Protein AF-A0A2S9H0J7-F1 (afdb_monomer)

Structure (mmCIF, N/CA/C/O backbone):
data_AF-A0A2S9H0J7-F1
#
_entry.id   AF-A0A2S9H0J7-F1
#
loop_
_atom_site.group_PDB
_atom_site.id
_atom_site.type_symbol
_atom_site.label_atom_id
_atom_site.label_alt_id
_atom_site.label_comp_id
_atom_site.label_asym_id
_atom_site.label_entity_id
_atom_site.label_seq_id
_atom_site.pdbx_PDB_ins_code
_atom_site.Cartn_x
_atom_site.Cartn_y
_atom_site.Cartn_z
_atom_site.occupancy
_atom_site.B_iso_or_equiv
_atom_site.auth_seq_id
_atom_site.auth_comp_id
_atom_site.auth_asym_id
_atom_site.auth_atom_id
_atom_site.pdbx_PDB_model_num
ATOM 1 N N . MET A 1 1 ? 5.680 -12.482 -9.337 1.00 65.31 1 MET A N 1
ATOM 2 C CA . MET A 1 1 ? 4.790 -12.038 -8.247 1.00 65.31 1 MET A CA 1
ATOM 3 C C . MET A 1 1 ? 5.499 -10.865 -7.609 1.00 65.31 1 MET A C 1
ATOM 5 O O . MET A 1 1 ? 6.629 -11.067 -7.183 1.00 65.31 1 MET A O 1
ATOM 9 N N . ALA A 1 2 ? 4.912 -9.671 -7.683 1.00 80.94 2 ALA A N 1
ATOM 10 C CA . ALA A 1 2 ? 5.538 -8.448 -7.184 1.00 80.94 2 ALA A CA 1
ATOM 11 C C . ALA A 1 2 ? 5.822 -8.549 -5.679 1.00 80.94 2 ALA A C 1
ATOM 13 O O . ALA A 1 2 ? 5.052 -9.1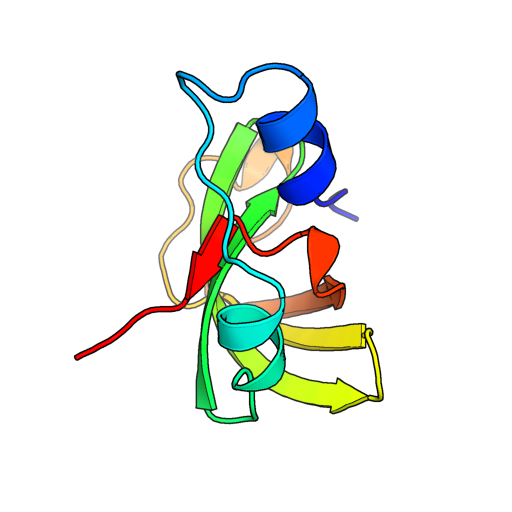79 -4.943 1.00 80.94 2 ALA A O 1
ATOM 14 N N . ILE A 1 3 ? 6.914 -7.934 -5.235 1.00 93.38 3 ILE A N 1
ATOM 15 C CA . ILE A 1 3 ? 7.239 -7.763 -3.821 1.00 93.38 3 ILE A CA 1
ATOM 16 C C . ILE A 1 3 ? 6.814 -6.349 -3.430 1.00 93.38 3 ILE A C 1
ATOM 18 O O . ILE A 1 3 ? 7.079 -5.394 -4.153 1.00 93.38 3 ILE A O 1
ATOM 22 N N . PHE A 1 4 ? 6.132 -6.200 -2.297 1.00 97.38 4 PHE A N 1
ATOM 23 C CA . PHE A 1 4 ? 5.710 -4.882 -1.827 1.00 97.38 4 PHE A CA 1
ATOM 24 C C . PHE A 1 4 ? 6.697 -4.314 -0.816 1.00 97.38 4 PHE A C 1
ATOM 26 O O . PHE A 1 4 ? 7.131 -5.011 0.102 1.00 97.38 4 PHE A O 1
ATOM 33 N N . SER A 1 5 ? 7.039 -3.043 -0.992 1.00 97.19 5 SER A N 1
ATOM 34 C CA . SER A 1 5 ? 7.994 -2.340 -0.140 1.00 97.19 5 SER A CA 1
ATOM 35 C C . SER A 1 5 ? 7.389 -2.006 1.224 1.00 97.19 5 SER A C 1
ATOM 37 O O . SER A 1 5 ? 6.229 -1.605 1.324 1.00 97.19 5 SER A O 1
ATOM 39 N N . ASP A 1 6 ? 8.185 -2.132 2.287 1.00 97.69 6 ASP A N 1
ATOM 40 C CA . ASP A 1 6 ? 7.774 -1.817 3.658 1.00 97.69 6 ASP A CA 1
ATOM 41 C C . ASP A 1 6 ? 7.878 -0.304 3.921 1.00 97.69 6 ASP A C 1
ATOM 43 O O . ASP A 1 6 ? 8.948 0.232 4.222 1.00 97.69 6 ASP A O 1
ATOM 47 N N . ALA A 1 7 ? 6.747 0.394 3.796 1.00 97.44 7 ALA A N 1
ATOM 48 C CA . ALA A 1 7 ? 6.645 1.838 3.994 1.00 97.44 7 ALA A CA 1
ATOM 49 C C . ALA A 1 7 ? 7.094 2.258 5.400 1.00 97.44 7 ALA A C 1
ATOM 51 O O . ALA A 1 7 ? 7.784 3.265 5.575 1.00 97.44 7 ALA A O 1
ATOM 52 N N . GLN A 1 8 ? 6.746 1.448 6.401 1.00 97.12 8 GLN A N 1
ATOM 53 C CA . GLN A 1 8 ? 7.045 1.712 7.805 1.00 97.12 8 GLN A CA 1
ATOM 54 C C . GLN A 1 8 ? 8.549 1.600 8.076 1.00 97.12 8 GLN A C 1
ATOM 56 O O . GLN A 1 8 ? 9.124 2.409 8.809 1.00 97.12 8 GLN A O 1
ATOM 61 N N . GLN A 1 9 ? 9.218 0.623 7.461 1.00 97.25 9 GLN A N 1
ATOM 62 C CA . GLN A 1 9 ? 10.672 0.507 7.512 1.00 97.25 9 GLN A CA 1
ATOM 63 C C . GLN A 1 9 ? 11.358 1.660 6.767 1.00 97.25 9 GLN A C 1
ATOM 65 O O . GLN A 1 9 ? 12.333 2.215 7.279 1.00 97.25 9 GLN A O 1
ATOM 70 N N . MET A 1 10 ? 10.843 2.059 5.602 1.00 96.31 10 MET A N 1
ATOM 71 C CA . MET A 1 10 ? 11.398 3.178 4.834 1.00 96.31 10 MET A CA 1
ATOM 72 C C . MET A 1 10 ? 11.325 4.499 5.601 1.00 96.31 10 MET A C 1
ATOM 74 O O . MET A 1 10 ? 12.326 5.214 5.653 1.00 96.31 10 MET A O 1
ATOM 78 N N . HIS A 1 11 ? 10.205 4.786 6.270 1.00 96.75 11 HIS A N 1
ATOM 79 C CA . HIS A 1 11 ? 10.084 5.954 7.146 1.00 96.75 11 HIS A CA 1
ATOM 80 C C . HIS A 1 11 ? 11.096 5.910 8.301 1.00 96.75 11 HIS A C 1
ATOM 82 O O . HIS A 1 11 ? 11.762 6.904 8.574 1.00 96.75 11 HIS A O 1
ATOM 88 N N . LYS A 1 12 ? 11.300 4.750 8.944 1.00 96.44 12 LYS A N 1
ATOM 89 C CA . LYS A 1 12 ? 12.305 4.612 10.017 1.00 96.44 12 LYS A CA 1
ATOM 90 C C . LYS A 1 12 ? 13.731 4.896 9.540 1.00 96.44 12 LYS A C 1
ATOM 92 O O . LYS A 1 12 ? 14.512 5.475 10.291 1.00 96.44 12 LYS A O 1
ATOM 97 N N . MET A 1 13 ? 14.084 4.469 8.327 1.00 96.69 13 MET A N 1
ATOM 98 C CA . MET A 1 13 ? 15.427 4.673 7.767 1.00 96.69 13 MET A CA 1
ATOM 99 C C . MET A 1 13 ? 15.627 6.097 7.238 1.00 96.69 13 MET A C 1
ATOM 101 O O . MET A 1 13 ? 16.714 6.658 7.381 1.00 96.69 13 MET A O 1
ATOM 105 N N . TYR A 1 14 ? 14.586 6.685 6.646 1.00 95.38 14 TYR A N 1
ATOM 106 C CA . TYR A 1 14 ? 14.648 7.963 5.937 1.00 95.38 14 TYR A CA 1
ATOM 107 C C . TYR A 1 14 ? 13.461 8.881 6.294 1.00 95.38 14 TYR A C 1
ATOM 109 O O . TYR A 1 14 ? 12.698 9.283 5.413 1.00 95.38 14 TYR A O 1
ATOM 117 N N . PRO A 1 15 ? 13.300 9.273 7.571 1.00 94.50 15 PRO A N 1
ATOM 118 C CA . PRO A 1 15 ? 12.083 9.939 8.0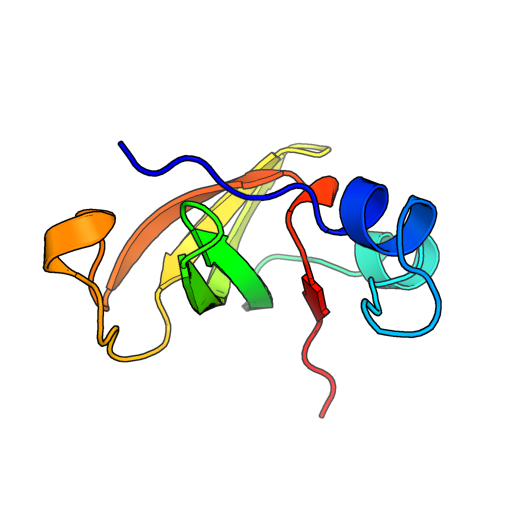52 1.00 94.50 15 PRO A CA 1
ATOM 119 C C . PRO A 1 15 ? 11.842 11.321 7.437 1.00 94.50 15 PRO A C 1
ATOM 121 O O . PRO A 1 15 ? 10.714 11.797 7.423 1.00 94.50 15 PRO A O 1
ATOM 124 N N . ALA A 1 16 ? 12.889 11.969 6.917 1.00 94.06 16 ALA A N 1
ATOM 125 C CA . ALA A 1 16 ? 12.791 13.281 6.278 1.00 94.06 16 ALA A CA 1
ATOM 126 C C . ALA A 1 16 ? 12.285 13.232 4.823 1.00 94.06 16 ALA A C 1
ATOM 128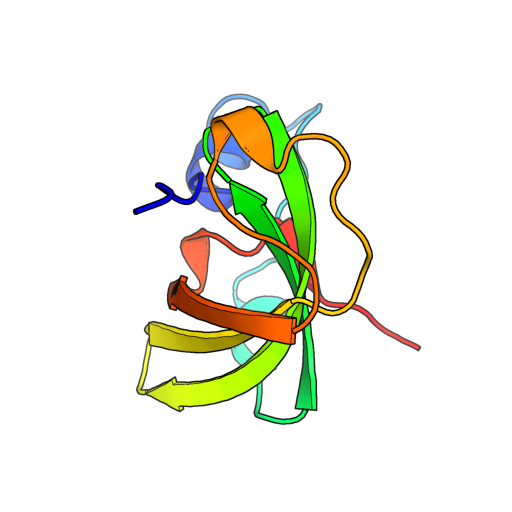 O O . ALA A 1 16 ? 11.972 14.276 4.258 1.00 94.06 16 ALA A O 1
ATOM 129 N N . THR A 1 17 ? 12.265 12.054 4.191 1.00 90.38 17 THR A N 1
ATOM 130 C CA . THR A 1 17 ? 11.924 11.905 2.762 1.00 90.38 17 THR A CA 1
ATOM 131 C C . THR A 1 17 ? 10.874 10.835 2.492 1.00 90.38 17 THR A C 1
ATOM 133 O O . THR A 1 17 ? 10.280 10.819 1.413 1.00 90.38 17 THR A O 1
ATOM 136 N N . PHE A 1 18 ? 10.628 9.952 3.454 1.00 91.00 18 PHE A N 1
ATOM 137 C CA . PHE A 1 18 ? 9.594 8.936 3.385 1.00 91.00 18 PHE A CA 1
ATOM 138 C C . PHE A 1 18 ? 8.601 9.178 4.500 1.00 91.00 18 PHE A C 1
ATOM 140 O O . PHE A 1 18 ? 8.923 8.947 5.656 1.00 91.00 18 PHE A O 1
ATOM 147 N N . GLU A 1 19 ? 7.402 9.617 4.150 1.00 92.81 19 GLU A N 1
ATOM 148 C CA . GLU A 1 19 ? 6.256 9.595 5.051 1.00 92.81 19 GLU A CA 1
ATOM 149 C C . GLU A 1 19 ? 5.596 8.214 4.993 1.00 92.81 19 GLU A C 1
ATOM 151 O O . GLU A 1 19 ? 5.615 7.543 3.955 1.00 92.81 19 GLU A O 1
ATOM 156 N N . ALA A 1 20 ? 5.033 7.786 6.117 1.00 96.56 20 ALA A N 1
ATOM 157 C CA . ALA A 1 20 ? 4.209 6.592 6.205 1.00 96.56 20 ALA A CA 1
ATOM 158 C C . ALA A 1 20 ? 3.059 6.859 7.189 1.00 96.56 20 ALA A C 1
ATOM 160 O O . ALA A 1 20 ? 3.261 7.625 8.137 1.00 96.56 20 ALA A O 1
ATOM 161 N N . PRO A 1 21 ? 1.878 6.245 6.998 1.00 97.19 21 PRO A N 1
ATOM 162 C CA . PRO A 1 21 ? 0.748 6.468 7.885 1.00 97.19 21 PRO A CA 1
ATOM 163 C C . PRO A 1 21 ? 1.061 5.974 9.295 1.00 97.19 21 PRO A C 1
ATOM 165 O O . PRO A 1 21 ? 1.734 4.951 9.480 1.00 97.19 21 PRO A O 1
ATOM 168 N N . SER A 1 22 ? 0.544 6.702 10.277 1.00 96.38 22 SER A N 1
ATOM 169 C CA . SER A 1 22 ? 0.582 6.333 11.688 1.00 96.38 22 SER A CA 1
ATOM 170 C C . SER A 1 22 ? -0.209 5.051 11.967 1.00 96.38 22 SER A C 1
ATOM 172 O O . SER A 1 22 ? -1.022 4.599 11.159 1.00 96.38 22 SER A O 1
ATOM 174 N N . SER A 1 23 ? -0.010 4.459 13.150 1.00 95.56 23 SER A N 1
ATOM 175 C CA . SER A 1 23 ? -0.813 3.309 13.588 1.00 95.56 23 SER A CA 1
ATOM 176 C C . SER A 1 23 ? -2.310 3.607 13.601 1.00 95.56 23 SER A C 1
ATOM 178 O O . SER A 1 23 ? -3.105 2.724 13.286 1.00 95.56 23 SER A O 1
ATOM 180 N N . ASP A 1 24 ? -2.676 4.838 13.954 1.00 96.12 24 ASP A N 1
ATOM 181 C CA . ASP A 1 24 ? -4.066 5.261 14.075 1.00 96.12 24 ASP A CA 1
ATOM 182 C C . ASP A 1 24 ? -4.700 5.349 12.683 1.00 96.12 24 ASP A C 1
ATOM 184 O O . ASP A 1 24 ? -5.731 4.722 12.451 1.00 96.12 24 ASP A O 1
ATOM 188 N N . GLU A 1 25 ? -4.018 5.968 11.713 1.00 96.38 25 GLU A N 1
ATOM 189 C CA . GLU A 1 25 ? -4.457 5.991 10.308 1.00 96.38 25 GLU A CA 1
ATOM 190 C C . GLU A 1 25 ? -4.566 4.581 9.706 1.00 96.38 25 GLU A C 1
ATOM 192 O O . GLU A 1 25 ? -5.541 4.264 9.022 1.00 96.38 25 GLU A O 1
ATOM 197 N N . LEU A 1 26 ? -3.597 3.698 9.979 1.00 97.25 26 LEU A N 1
ATOM 198 C CA . LEU A 1 26 ? -3.646 2.311 9.503 1.00 97.25 26 LEU A CA 1
ATOM 199 C C . LEU A 1 26 ? -4.816 1.527 10.111 1.00 97.25 26 LEU A C 1
ATOM 201 O O . LEU A 1 26 ? -5.367 0.649 9.447 1.00 97.25 26 LEU A O 1
ATOM 205 N N . SER A 1 27 ? -5.208 1.836 11.350 1.00 96.06 27 SER A N 1
ATOM 206 C CA . SER A 1 27 ? -6.323 1.165 12.032 1.00 96.06 27 SER A CA 1
ATOM 207 C C . SER A 1 27 ? -7.693 1.493 11.427 1.00 96.06 27 SER A C 1
ATOM 209 O O . SER A 1 27 ? -8.644 0.732 11.605 1.00 96.06 27 SER A O 1
ATOM 211 N N . GLU A 1 28 ? -7.793 2.590 10.674 1.00 95.81 28 GLU A N 1
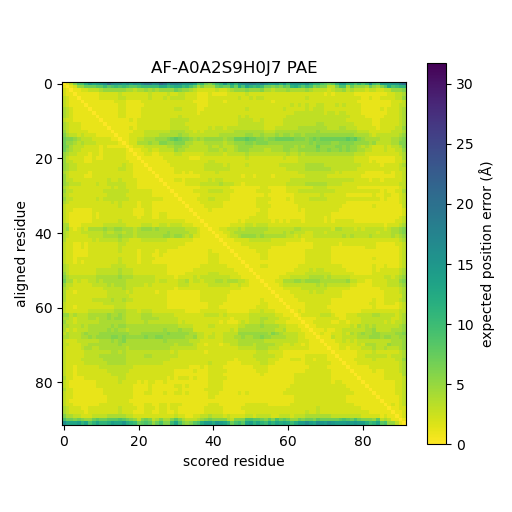ATOM 212 C CA . GLU A 1 28 ? -9.029 3.021 10.018 1.00 95.81 28 GLU A CA 1
ATOM 213 C C . GLU A 1 28 ? -9.249 2.379 8.640 1.00 95.81 28 GLU A C 1
ATOM 215 O O . GLU A 1 28 ? -10.347 2.495 8.069 1.00 95.81 28 GLU A O 1
ATOM 220 N N . VAL A 1 29 ? -8.226 1.699 8.106 1.00 97.94 29 VAL A N 1
ATOM 221 C CA . VAL A 1 29 ? -8.276 1.037 6.800 1.00 97.94 29 VAL A CA 1
ATOM 222 C C . VAL A 1 29 ? -9.318 -0.077 6.821 1.00 97.94 29 VAL A C 1
ATOM 224 O O . VAL A 1 29 ? -9.289 -0.996 7.639 1.00 97.94 29 VAL A O 1
ATOM 227 N N . ARG A 1 30 ? -10.250 -0.003 5.874 1.00 97.81 30 ARG A 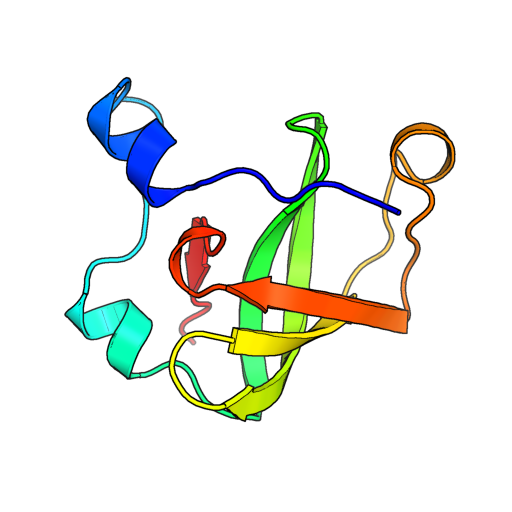N 1
ATOM 228 C CA . ARG A 1 30 ? -11.386 -0.917 5.749 1.00 97.81 30 ARG A CA 1
ATOM 229 C C . ARG A 1 30 ? -11.690 -1.190 4.283 1.00 97.81 30 ARG A C 1
ATOM 231 O O . ARG A 1 30 ? -11.156 -0.538 3.390 1.00 97.81 30 ARG A O 1
ATOM 238 N N . VAL A 1 31 ? -12.577 -2.147 4.021 1.00 98.44 31 VAL A N 1
ATOM 239 C CA . VAL A 1 31 ? -13.100 -2.370 2.666 1.00 98.44 31 VAL A CA 1
ATOM 240 C C . VAL A 1 31 ? -13.658 -1.056 2.107 1.00 98.44 31 VAL A C 1
ATOM 242 O O . VAL A 1 31 ? -14.420 -0.360 2.778 1.00 98.44 31 VAL A O 1
ATOM 245 N N . GLY A 1 32 ? -13.255 -0.719 0.882 1.00 98.06 32 GLY A N 1
ATOM 246 C CA . GLY A 1 32 ? -13.579 0.541 0.216 1.00 98.06 32 GLY A CA 1
ATOM 247 C C . GLY A 1 32 ? -12.548 1.657 0.403 1.00 98.06 32 GLY A C 1
ATOM 248 O O . GLY A 1 32 ? -12.582 2.603 -0.379 1.00 98.06 32 GLY A O 1
ATOM 249 N N . SER A 1 33 ? -11.619 1.550 1.362 1.00 98.31 33 SER A N 1
ATOM 250 C CA . SER A 1 33 ? -10.499 2.492 1.486 1.00 98.31 33 SER A CA 1
ATOM 251 C C . SER A 1 33 ? -9.632 2.476 0.227 1.00 98.31 33 SER A C 1
ATOM 253 O O . SER A 1 33 ? -9.378 1.415 -0.351 1.00 98.31 33 SER A O 1
ATOM 255 N N . LEU A 1 34 ? -9.142 3.651 -0.165 1.00 98.38 34 LEU A N 1
ATOM 256 C CA . LEU A 1 34 ? -8.147 3.805 -1.219 1.00 98.38 34 LEU A CA 1
ATOM 257 C C . LEU A 1 34 ? -6.779 4.030 -0.569 1.00 98.38 34 LEU A C 1
ATOM 259 O O . LEU A 1 34 ? -6.595 4.973 0.202 1.00 98.38 34 LEU A O 1
ATOM 263 N N . VAL A 1 35 ? -5.830 3.139 -0.845 1.00 98.56 35 VAL A N 1
ATOM 264 C CA . VAL A 1 35 ? -4.501 3.143 -0.220 1.00 98.56 35 VAL A CA 1
ATOM 265 C C . VAL A 1 35 ? -3.409 3.114 -1.277 1.00 98.56 35 VAL A C 1
ATOM 267 O O . VAL A 1 35 ? -3.598 2.553 -2.352 1.00 98.56 35 VAL A O 1
ATOM 270 N N . LYS A 1 36 ? -2.260 3.723 -0.991 1.00 98.38 36 LYS A N 1
ATOM 271 C CA . LYS A 1 36 ? -1.098 3.712 -1.882 1.00 98.38 36 LYS A CA 1
ATOM 272 C C . LYS A 1 36 ? -0.073 2.704 -1.389 1.00 98.38 36 LYS A C 1
ATOM 274 O O . LYS A 1 36 ? 0.343 2.784 -0.234 1.00 98.38 36 LYS A O 1
ATOM 279 N N . ILE A 1 37 ? 0.362 1.805 -2.264 1.00 98.19 37 ILE A N 1
ATOM 280 C CA . ILE A 1 37 ? 1.437 0.837 -1.997 1.00 98.19 37 ILE A CA 1
ATOM 281 C C . ILE A 1 37 ? 2.546 0.981 -3.042 1.00 98.19 37 ILE A C 1
ATOM 283 O O . ILE A 1 37 ? 2.377 1.709 -4.018 1.00 98.19 37 ILE A O 1
ATOM 287 N N . CYS A 1 38 ? 3.683 0.316 -2.835 1.00 97.50 38 CYS A N 1
ATOM 288 C CA . CYS A 1 38 ? 4.822 0.335 -3.754 1.00 97.50 38 CYS A CA 1
ATOM 289 C C . CYS A 1 38 ? 5.214 -1.089 -4.149 1.00 97.50 38 CYS A C 1
ATOM 291 O O . CYS A 1 38 ? 5.407 -1.916 -3.258 1.00 97.50 38 CYS A O 1
ATOM 293 N N . ALA A 1 39 ? 5.348 -1.365 -5.449 1.00 96.81 39 ALA A N 1
ATOM 294 C CA . ALA A 1 39 ? 5.889 -2.631 -5.948 1.00 96.81 39 ALA A CA 1
ATOM 295 C C . ALA A 1 39 ? 7.368 -2.487 -6.313 1.00 96.81 39 ALA A C 1
ATOM 297 O O . ALA A 1 39 ? 7.750 -1.557 -7.028 1.00 96.81 39 ALA A O 1
ATOM 298 N N . ASP A 1 40 ? 8.164 -3.437 -5.825 1.00 92.38 40 ASP A N 1
ATOM 299 C CA . ASP A 1 40 ? 9.574 -3.657 -6.144 1.00 92.38 40 ASP A CA 1
ATOM 300 C C . ASP A 1 40 ? 10.449 -2.394 -6.011 1.00 92.38 40 ASP A C 1
ATOM 302 O O . ASP A 1 40 ? 11.407 -2.227 -6.757 1.00 92.38 40 ASP A O 1
ATOM 306 N N . ASP A 1 41 ? 10.105 -1.479 -5.092 1.00 91.50 41 ASP A N 1
ATOM 307 C CA . ASP A 1 41 ? 10.728 -0.148 -4.936 1.00 91.50 41 ASP A CA 1
ATOM 308 C C . ASP A 1 41 ? 10.724 0.735 -6.208 1.00 91.50 41 ASP A C 1
ATOM 310 O O . ASP A 1 41 ? 11.412 1.757 -6.262 1.00 91.50 41 ASP A O 1
ATOM 314 N N . ILE A 1 42 ? 9.934 0.375 -7.225 1.00 93.44 42 ILE A N 1
ATOM 315 C CA . ILE A 1 42 ? 9.919 1.020 -8.547 1.00 93.44 42 ILE A CA 1
ATOM 316 C C . ILE A 1 42 ? 8.717 1.950 -8.699 1.00 93.44 42 ILE A C 1
ATOM 318 O O . ILE A 1 42 ? 8.882 3.123 -9.034 1.00 93.44 42 ILE A O 1
ATOM 322 N N . GLU A 1 43 ? 7.504 1.444 -8.466 1.00 96.00 43 GLU A N 1
ATOM 323 C CA . GLU A 1 43 ? 6.272 2.188 -8.743 1.00 96.00 43 GLU A CA 1
ATOM 324 C C . GLU A 1 43 ? 5.331 2.183 -7.541 1.00 96.00 43 GLU A C 1
ATOM 326 O O . GLU A 1 43 ? 5.024 1.134 -6.970 1.00 96.00 43 GLU A O 1
ATOM 331 N N . ARG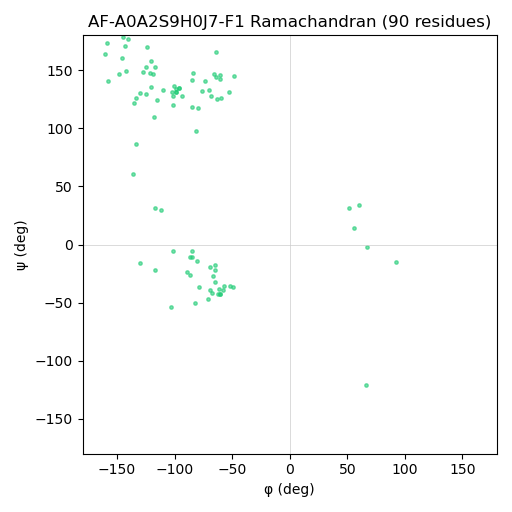 A 1 44 ? 4.847 3.379 -7.182 1.00 96.75 44 ARG A N 1
ATOM 332 C CA . ARG A 1 44 ? 3.797 3.575 -6.179 1.00 96.75 44 ARG A CA 1
ATOM 333 C C . ARG A 1 44 ? 2.459 3.767 -6.869 1.00 96.75 44 ARG A C 1
ATOM 335 O O . ARG A 1 44 ? 2.344 4.625 -7.740 1.00 96.75 44 ARG A O 1
ATOM 342 N N . PHE A 1 45 ? 1.443 3.042 -6.430 1.00 97.88 45 PHE A N 1
ATOM 343 C CA . PHE A 1 45 ? 0.129 3.053 -7.064 1.00 97.88 45 PHE A CA 1
ATOM 344 C C . PHE A 1 45 ? -0.996 2.887 -6.051 1.00 97.88 45 PHE A C 1
ATOM 346 O O . PHE A 1 45 ? -0.783 2.454 -4.915 1.00 97.88 45 PHE A O 1
ATOM 353 N N . TRP A 1 46 ? -2.191 3.285 -6.470 1.00 98.38 46 TRP A N 1
ATOM 354 C CA . TRP A 1 46 ? -3.401 3.214 -5.675 1.00 98.38 46 TRP A CA 1
ATOM 355 C C . TRP A 1 46 ? -4.045 1.838 -5.781 1.00 98.38 46 TRP A C 1
ATOM 357 O O . TRP A 1 46 ? -4.072 1.208 -6.837 1.00 98.38 46 TRP A O 1
ATOM 367 N N . VAL A 1 47 ? -4.575 1.380 -4.656 1.00 98.69 47 VAL A N 1
ATOM 368 C CA . VAL A 1 47 ? -5.277 0.115 -4.509 1.00 98.69 47 VAL A CA 1
ATOM 369 C C . VAL A 1 47 ? -6.548 0.369 -3.721 1.00 98.69 47 VAL A C 1
ATOM 371 O O . VAL A 1 47 ? -6.513 0.906 -2.610 1.00 98.69 47 VAL A O 1
ATOM 374 N N . LYS A 1 48 ? -7.677 -0.052 -4.280 1.00 98.69 48 LYS A N 1
ATOM 375 C CA . LYS A 1 48 ? -8.955 -0.067 -3.579 1.00 98.69 48 LYS A CA 1
ATOM 376 C C . LYS A 1 48 ? -9.069 -1.355 -2.774 1.00 98.69 48 LYS A C 1
ATOM 378 O O . LYS A 1 48 ? -9.053 -2.446 -3.343 1.00 98.69 48 LYS A O 1
ATOM 383 N N . VAL A 1 49 ? -9.184 -1.239 -1.455 1.00 98.69 49 VAL A N 1
ATOM 384 C CA . VAL A 1 49 ? -9.259 -2.387 -0.539 1.00 98.69 49 VAL A CA 1
ATOM 385 C C . VAL A 1 49 ? -10.584 -3.132 -0.727 1.00 98.69 49 VAL A C 1
ATOM 387 O O . VAL A 1 49 ? -11.658 -2.531 -0.661 1.00 98.69 49 VAL A O 1
ATOM 390 N N . THR A 1 50 ? -10.511 -4.448 -0.927 1.00 98.69 50 THR A N 1
ATOM 391 C CA . THR A 1 50 ? -11.660 -5.341 -1.158 1.00 98.69 50 THR A CA 1
ATOM 392 C C . THR A 1 50 ? -11.844 -6.400 -0.069 1.00 98.69 50 THR A C 1
ATOM 394 O O . THR A 1 50 ? -12.964 -6.872 0.108 1.00 98.69 50 THR A O 1
ATOM 397 N N . ASP A 1 51 ? -10.800 -6.732 0.697 1.00 98.62 51 ASP A N 1
ATOM 398 C CA . ASP A 1 51 ? -10.870 -7.633 1.858 1.00 98.62 51 ASP A CA 1
ATOM 399 C C . ASP A 1 51 ? -9.846 -7.225 2.928 1.00 98.62 51 ASP A C 1
ATOM 401 O O . ASP A 1 51 ? -8.753 -6.755 2.601 1.00 98.62 51 ASP A O 1
ATOM 405 N N . VAL A 1 52 ? -10.188 -7.427 4.203 1.00 98.25 52 VAL A N 1
ATOM 406 C CA . VAL A 1 52 ? -9.312 -7.142 5.353 1.00 98.25 52 VAL A CA 1
ATOM 407 C C . VAL A 1 52 ? -9.373 -8.306 6.339 1.00 98.25 52 VAL A C 1
ATOM 409 O O . VAL A 1 52 ? -10.434 -8.642 6.865 1.00 98.25 52 VAL A O 1
ATOM 412 N N . LYS A 1 53 ? -8.215 -8.913 6.616 1.00 97.38 53 LYS A N 1
ATOM 413 C CA . LYS A 1 53 ? -8.039 -10.042 7.538 1.00 97.38 53 LYS A CA 1
ATOM 414 C C . LYS A 1 53 ? -6.850 -9.784 8.459 1.00 97.38 53 LYS A C 1
ATOM 416 O O . LYS A 1 53 ? -5.734 -10.228 8.194 1.00 97.38 53 LYS A O 1
ATOM 421 N N . GLY A 1 54 ? -7.106 -9.089 9.565 1.00 95.44 54 GLY A N 1
ATOM 422 C CA . GLY A 1 54 ? -6.053 -8.676 10.493 1.00 95.44 54 GLY A CA 1
ATOM 423 C C . GLY A 1 54 ? -5.124 -7.659 9.834 1.00 95.44 54 GLY A C 1
ATOM 424 O O . GLY A 1 54 ? -5.579 -6.608 9.398 1.00 95.44 54 GLY A O 1
ATOM 425 N N . ASP A 1 55 ? -3.837 -7.985 9.746 1.00 96.38 55 ASP A N 1
ATOM 426 C CA . ASP A 1 55 ? -2.816 -7.160 9.092 1.00 96.38 55 ASP A CA 1
ATOM 427 C C . ASP A 1 55 ? -2.725 -7.371 7.575 1.00 96.38 55 ASP A C 1
ATOM 429 O O . ASP A 1 55 ? -2.059 -6.587 6.899 1.00 96.38 55 ASP A O 1
ATOM 433 N N . ARG A 1 56 ? -3.386 -8.406 7.040 1.00 98.00 56 ARG A N 1
ATOM 434 C CA . ARG A 1 56 ? -3.401 -8.748 5.615 1.00 98.00 56 ARG A CA 1
ATOM 435 C C . ARG A 1 56 ? -4.621 -8.176 4.916 1.00 98.00 56 ARG A C 1
ATOM 437 O O . ARG A 1 56 ? -5.752 -8.330 5.376 1.00 98.00 56 ARG A O 1
ATOM 444 N N . LEU A 1 57 ? -4.384 -7.590 3.754 1.00 98.50 57 LEU A N 1
ATOM 445 C CA . LEU A 1 57 ? -5.390 -6.963 2.915 1.00 98.50 57 LEU A CA 1
ATOM 446 C C . LEU A 1 57 ? -5.361 -7.569 1.519 1.00 98.50 57 LEU A C 1
ATOM 448 O O . LEU A 1 57 ? -4.326 -8.028 1.027 1.00 98.50 57 LEU A O 1
ATOM 452 N N . GLN A 1 58 ? -6.514 -7.514 0.870 1.00 98.50 58 GLN A N 1
ATOM 453 C CA . GLN A 1 58 ? -6.640 -7.688 -0.565 1.00 98.50 58 GLN A CA 1
ATOM 454 C C . GLN A 1 58 ? -7.221 -6.412 -1.157 1.00 98.50 58 GLN A C 1
ATOM 456 O O . GLN A 1 58 ? -8.041 -5.736 -0.530 1.00 98.50 58 GLN A O 1
ATOM 461 N N . GLY A 1 59 ? -6.807 -6.083 -2.370 1.00 98.31 59 GLY A N 1
ATOM 462 C CA . GLY A 1 59 ? -7.377 -4.967 -3.098 1.00 98.31 59 GLY A CA 1
ATOM 463 C C . GLY A 1 59 ? -7.150 -5.075 -4.591 1.00 98.31 59 GLY A C 1
ATOM 464 O O . GLY A 1 59 ? -6.444 -5.965 -5.067 1.00 98.31 59 GLY A O 1
ATOM 465 N N . THR A 1 60 ? -7.771 -4.156 -5.313 1.00 98.62 60 THR A N 1
ATOM 466 C CA . THR A 1 60 ? -7.675 -4.037 -6.766 1.00 98.62 60 THR A CA 1
ATOM 467 C C . THR A 1 60 ? -6.892 -2.779 -7.113 1.00 98.62 60 THR A C 1
ATOM 469 O O . THR A 1 60 ? -7.148 -1.726 -6.527 1.00 98.62 60 THR A O 1
ATOM 472 N N . VAL A 1 61 ? -5.932 -2.887 -8.033 1.00 98.50 61 VAL A N 1
ATOM 473 C CA . VAL A 1 61 ? -5.172 -1.734 -8.542 1.00 98.50 61 VAL A CA 1
ATOM 474 C C . VAL A 1 61 ? -6.131 -0.731 -9.193 1.00 98.50 61 VAL A C 1
ATOM 476 O O . VAL A 1 61 ? -6.889 -1.108 -10.082 1.00 98.50 61 VAL A O 1
ATOM 479 N N . ASP A 1 62 ? -6.074 0.531 -8.759 1.00 98.06 62 ASP A N 1
ATOM 480 C CA . ASP A 1 62 ? -7.033 1.596 -9.103 1.00 98.06 62 ASP A CA 1
ATOM 481 C C . ASP A 1 62 ? -6.379 2.753 -9.888 1.00 98.06 62 ASP A C 1
ATOM 483 O O . ASP A 1 62 ? -6.741 3.921 -9.752 1.00 98.06 62 ASP A O 1
ATOM 487 N N . ASN A 1 63 ? -5.357 2.445 -10.695 1.00 96.50 63 ASN A N 1
ATOM 488 C CA . ASN A 1 63 ? -4.813 3.338 -11.720 1.00 96.50 63 ASN A CA 1
ATOM 489 C C . ASN A 1 63 ? -4.001 2.567 -12.776 1.00 96.50 63 ASN A C 1
ATOM 491 O O . ASN A 1 63 ? -3.566 1.438 -12.561 1.00 96.50 63 ASN A O 1
ATOM 495 N N . ASN A 1 64 ? -3.737 3.212 -13.915 1.00 97.06 64 ASN A N 1
ATOM 496 C CA . ASN A 1 64 ? -2.820 2.679 -14.925 1.00 97.06 64 ASN A CA 1
ATOM 497 C C . ASN A 1 64 ? -1.372 2.728 -14.415 1.00 97.06 64 ASN A C 1
ATOM 499 O O . ASN A 1 64 ? -0.951 3.767 -13.900 1.00 97.06 64 ASN A O 1
ATOM 503 N N . LEU A 1 65 ? -0.637 1.622 -14.580 1.00 95.88 65 LEU A N 1
ATOM 504 C CA . LEU A 1 65 ? 0.752 1.463 -14.134 1.00 95.88 65 LEU A CA 1
ATOM 505 C C . LEU A 1 65 ? 1.728 1.649 -15.299 1.00 95.88 65 LEU A C 1
ATOM 507 O O . LEU A 1 65 ? 1.510 1.116 -16.392 1.00 95.88 65 LEU A O 1
ATOM 511 N N . LEU A 1 66 ? 2.809 2.389 -15.063 1.00 95.44 66 LEU A N 1
ATOM 512 C CA . LEU A 1 66 ? 3.814 2.728 -16.074 1.00 95.44 66 LEU A CA 1
ATOM 513 C C . LEU A 1 66 ? 4.934 1.687 -16.175 1.00 95.44 66 LEU A C 1
ATOM 515 O O . LEU A 1 66 ? 5.559 1.572 -17.229 1.00 95.44 66 LEU A O 1
ATOM 519 N N . HIS A 1 67 ? 5.173 0.910 -15.118 1.00 94.12 67 HIS A N 1
ATOM 520 C CA . HIS A 1 67 ? 6.268 -0.058 -15.031 1.00 94.12 67 HIS A CA 1
ATOM 521 C C . HIS A 1 67 ? 5.778 -1.511 -15.011 1.00 94.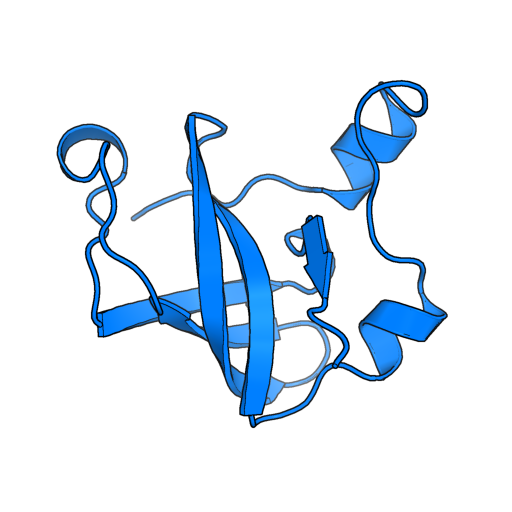12 67 HIS A C 1
ATOM 523 O O . HIS A 1 67 ? 6.456 -2.397 -14.488 1.00 94.12 67 HIS A O 1
ATOM 529 N N . SER A 1 68 ? 4.636 -1.767 -15.662 1.00 92.88 68 SER A N 1
ATOM 530 C CA . SER A 1 68 ? 3.995 -3.088 -15.750 1.00 92.88 68 SER A CA 1
ATOM 531 C C . SER A 1 68 ? 4.958 -4.208 -16.171 1.00 92.88 68 SER A C 1
ATOM 533 O O . SER A 1 68 ? 4.887 -5.305 -15.625 1.00 92.88 68 SER A O 1
ATOM 535 N N . ASP A 1 69 ? 5.908 -3.942 -17.074 1.00 93.00 69 ASP A N 1
ATOM 536 C CA . ASP A 1 69 ? 6.904 -4.934 -17.511 1.00 93.00 69 ASP A CA 1
ATOM 537 C C . ASP A 1 69 ? 7.891 -5.343 -16.400 1.00 93.00 69 ASP A C 1
ATOM 539 O O . ASP A 1 69 ? 8.407 -6.462 -16.410 1.00 93.00 69 ASP A O 1
ATOM 543 N N . ALA A 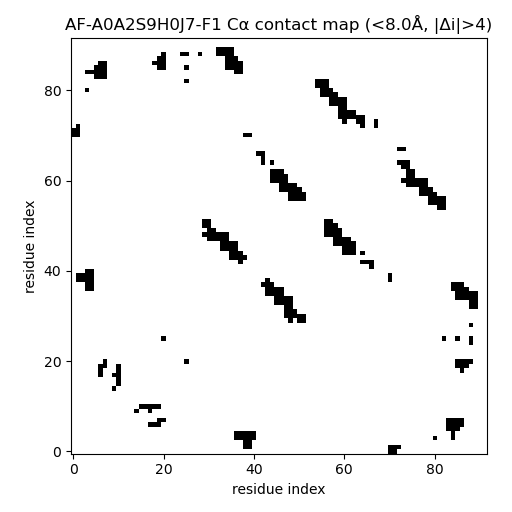1 70 ? 8.151 -4.470 -15.424 1.00 92.25 70 ALA A N 1
ATOM 544 C CA . ALA A 1 70 ? 9.090 -4.732 -14.335 1.00 92.25 70 ALA A CA 1
ATOM 545 C C . ALA A 1 70 ? 8.449 -5.553 -13.207 1.00 92.25 70 ALA A C 1
ATOM 547 O O . ALA A 1 70 ? 8.992 -6.585 -12.816 1.00 92.25 70 ALA A O 1
ATOM 548 N N . HIS A 1 71 ? 7.278 -5.128 -12.723 1.00 92.94 71 HIS A N 1
ATOM 549 C CA . HIS A 1 71 ? 6.610 -5.748 -11.569 1.00 92.94 71 HIS A CA 1
ATOM 550 C C . HIS A 1 71 ? 5.456 -6.695 -11.952 1.00 92.94 71 HIS A C 1
ATOM 552 O O . HIS A 1 71 ? 4.901 -7.380 -11.092 1.00 92.94 71 HIS A O 1
ATOM 558 N N . GLN A 1 72 ? 5.092 -6.776 -13.239 1.00 94.88 72 GLN A N 1
ATOM 559 C CA . GLN A 1 72 ? 4.057 -7.678 -13.771 1.00 94.88 72 GLN A CA 1
ATOM 560 C C . GLN A 1 72 ? 2.659 -7.439 -13.167 1.00 94.88 72 GLN A C 1
ATOM 562 O O . GLN A 1 72 ? 1.891 -8.381 -12.978 1.00 94.88 72 GLN A O 1
ATOM 567 N N . LEU A 1 73 ? 2.341 -6.179 -12.852 1.00 96.25 73 LEU A N 1
ATOM 568 C CA . LEU A 1 73 ? 1.011 -5.740 -12.407 1.00 96.25 73 LEU A CA 1
ATOM 569 C C . LEU A 1 73 ? 0.454 -4.748 -13.424 1.00 96.25 73 LEU A C 1
ATOM 571 O O . LEU A 1 73 ? 1.221 -4.025 -14.054 1.00 96.25 73 LEU A O 1
ATOM 575 N N . LYS A 1 74 ? -0.869 -4.670 -13.528 1.00 96.88 74 LYS A N 1
ATOM 576 C CA . LYS A 1 74 ? -1.600 -3.651 -14.296 1.00 96.88 74 LYS A CA 1
ATOM 577 C C . LYS A 1 74 ? -2.849 -3.195 -13.533 1.00 96.88 74 LYS A C 1
ATOM 579 O O . LYS A 1 74 ? -3.166 -3.733 -12.474 1.00 96.88 74 LYS A O 1
ATOM 584 N N . SER A 1 75 ? -3.562 -2.220 -14.102 1.00 97.56 75 SER A N 1
ATOM 585 C CA . SER A 1 75 ? -4.911 -1.842 -13.654 1.00 97.56 75 SER A CA 1
ATOM 586 C C . SER A 1 75 ? -5.799 -3.077 -13.500 1.00 97.56 75 SER A C 1
ATOM 588 O O . SER A 1 75 ? -5.679 -4.029 -14.277 1.00 97.56 75 SER A O 1
ATOM 590 N N . ASP A 1 76 ? -6.679 -3.044 -12.500 1.00 98.06 76 ASP A N 1
ATOM 591 C CA . ASP A 1 76 ? -7.668 -4.081 -12.195 1.00 98.06 76 ASP A CA 1
ATOM 592 C C . ASP A 1 76 ? -7.104 -5.433 -11.719 1.00 98.06 76 ASP A C 1
ATOM 594 O O . ASP A 1 76 ? -7.875 -6.322 -11.340 1.00 98.06 76 ASP A O 1
ATOM 598 N N . ASP A 1 77 ? -5.777 -5.603 -11.659 1.00 98.06 77 ASP A N 1
ATOM 599 C CA . ASP A 1 77 ? -5.184 -6.778 -11.025 1.00 98.06 77 ASP A CA 1
ATOM 600 C C . ASP A 1 77 ? -5.476 -6.783 -9.518 1.00 98.06 77 ASP A C 1
ATOM 602 O O . ASP A 1 77 ? -5.534 -5.751 -8.842 1.00 98.06 77 ASP A O 1
ATOM 606 N N . VAL A 1 78 ? -5.638 -7.991 -8.983 1.00 98.12 78 VAL A N 1
ATOM 607 C CA . VAL A 1 78 ? -5.870 -8.214 -7.559 1.00 98.12 78 VAL A CA 1
ATOM 608 C C . VAL A 1 78 ? -4.541 -8.470 -6.862 1.00 98.12 78 VAL A C 1
ATOM 610 O O . VAL A 1 78 ? -3.786 -9.362 -7.253 1.00 98.12 78 VAL A O 1
ATOM 613 N N . VAL A 1 79 ? -4.282 -7.726 -5.790 1.00 98.06 79 VAL A N 1
ATOM 614 C CA . VAL A 1 79 ? -3.049 -7.815 -5.003 1.00 98.06 79 VAL A CA 1
ATOM 615 C C . VAL A 1 79 ? -3.343 -8.151 -3.545 1.00 98.06 79 VAL A C 1
ATOM 617 O O . VAL A 1 79 ? -4.364 -7.743 -2.992 1.00 98.06 79 VAL A O 1
ATOM 620 N N . SER A 1 80 ? -2.429 -8.890 -2.916 1.00 98.19 80 SER A N 1
ATOM 621 C CA . SER A 1 80 ? -2.452 -9.186 -1.480 1.00 98.19 80 SER A CA 1
ATOM 622 C C . SER A 1 80 ? -1.240 -8.559 -0.807 1.00 98.19 80 SER A C 1
ATOM 624 O O . SER A 1 80 ? -0.109 -8.821 -1.206 1.00 98.19 80 SER A O 1
ATOM 626 N N . PHE A 1 81 ? -1.473 -7.739 0.211 1.00 98.25 81 PHE A N 1
ATOM 627 C CA . PHE A 1 81 ? -0.443 -6.947 0.883 1.00 98.25 81 PHE A CA 1
ATOM 628 C C . PHE A 1 81 ? -0.741 -6.834 2.384 1.00 98.25 81 PHE A C 1
ATOM 630 O O . PHE A 1 81 ? -1.722 -7.387 2.873 1.00 98.25 81 PHE A O 1
ATOM 637 N N . GLU A 1 82 ? 0.131 -6.160 3.130 1.00 98.44 82 GLU A N 1
ATOM 638 C CA . GLU A 1 82 ? 0.024 -5.987 4.579 1.00 98.44 82 GLU A CA 1
ATOM 639 C C . GLU A 1 82 ? -0.046 -4.494 4.915 1.00 98.44 82 GLU A C 1
ATOM 641 O O . GLU A 1 82 ? 0.428 -3.666 4.133 1.00 98.44 82 GLU A O 1
ATOM 646 N N . LEU A 1 83 ? -0.583 -4.140 6.088 1.00 98.19 83 LEU A N 1
ATOM 647 C CA . LEU A 1 83 ? -0.686 -2.741 6.539 1.00 98.19 83 LEU A CA 1
ATOM 648 C C . LEU A 1 83 ? 0.656 -1.993 6.465 1.00 98.19 83 LEU A C 1
ATOM 650 O O . LEU A 1 83 ? 0.697 -0.823 6.094 1.00 98.19 83 LEU A O 1
ATOM 654 N N . ARG A 1 84 ? 1.773 -2.678 6.743 1.00 98.25 84 ARG A N 1
ATOM 655 C CA . ARG A 1 84 ? 3.122 -2.089 6.682 1.00 98.25 84 ARG A CA 1
ATOM 656 C C . ARG A 1 84 ? 3.564 -1.657 5.279 1.00 98.25 84 ARG A C 1
ATOM 658 O O . ARG A 1 84 ? 4.492 -0.864 5.161 1.00 98.25 84 ARG A O 1
ATOM 665 N N . HIS A 1 85 ? 2.910 -2.151 4.227 1.00 98.56 85 HIS A N 1
ATOM 666 C CA . HIS A 1 85 ? 3.191 -1.760 2.843 1.00 98.56 85 HIS A CA 1
ATOM 667 C C . HIS A 1 85 ? 2.442 -0.487 2.414 1.00 98.56 85 HIS A C 1
ATOM 669 O O . HIS A 1 85 ? 2.652 -0.001 1.302 1.00 98.56 85 HIS A O 1
ATOM 675 N N . ILE A 1 86 ? 1.553 0.052 3.257 1.00 98.44 86 ILE A N 1
ATOM 676 C CA . ILE A 1 86 ? 0.773 1.249 2.936 1.00 98.44 86 ILE A CA 1
ATOM 677 C C . ILE A 1 86 ? 1.640 2.493 3.148 1.00 98.44 86 ILE A C 1
ATOM 679 O O . ILE A 1 86 ? 2.057 2.795 4.262 1.00 98.44 86 ILE A O 1
ATOM 683 N N . TYR 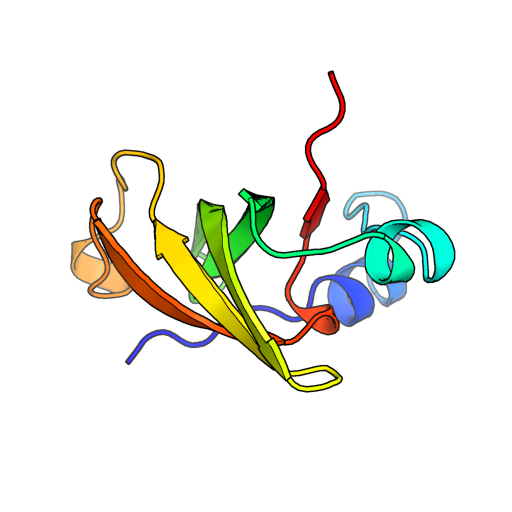A 1 87 ? 1.868 3.229 2.062 1.00 97.62 87 TYR A N 1
ATOM 684 C CA . TYR A 1 87 ? 2.557 4.523 2.041 1.00 97.62 87 TYR A CA 1
ATOM 685 C C . TYR A 1 87 ? 1.612 5.694 2.295 1.00 97.62 87 TYR A C 1
ATOM 687 O O . TYR A 1 87 ? 2.051 6.751 2.733 1.00 97.62 87 TYR A O 1
ATOM 695 N N . GLN A 1 88 ? 0.329 5.539 1.968 1.00 97.31 88 GLN A N 1
ATOM 696 C CA . GLN A 1 88 ? -0.657 6.603 2.117 1.00 97.31 88 GLN A CA 1
ATOM 697 C C . GLN A 1 88 ? -2.066 6.018 2.209 1.00 97.31 88 GLN A C 1
ATOM 699 O O . GLN A 1 88 ? -2.399 5.104 1.453 1.00 97.31 88 GLN A O 1
ATOM 704 N N . VAL A 1 89 ? -2.900 6.585 3.078 1.00 97.56 89 VAL A N 1
ATOM 705 C CA . VAL A 1 89 ? -4.357 6.398 3.070 1.00 97.56 89 VAL A CA 1
ATOM 706 C C . VAL A 1 89 ? -4.973 7.651 2.442 1.00 97.56 89 VAL A C 1
ATOM 708 O O . VAL A 1 89 ? -4.557 8.768 2.747 1.00 97.56 89 VAL A O 1
ATOM 711 N N . PHE A 1 90 ? -5.884 7.491 1.483 1.00 96.31 90 PHE A N 1
ATOM 712 C CA . PHE A 1 90 ? -6.575 8.631 0.881 1.00 96.31 90 PHE A CA 1
ATOM 713 C C . PHE A 1 90 ? -7.655 9.156 1.837 1.00 96.31 90 PHE A C 1
ATOM 715 O O . PHE A 1 90 ? -8.471 8.376 2.331 1.00 96.31 90 PHE A O 1
ATOM 722 N N . HIS A 1 91 ? -7.679 10.472 2.047 1.00 87.25 91 HIS A N 1
ATOM 723 C CA . HIS A 1 91 ? -8.709 11.184 2.802 1.00 87.25 91 HIS A CA 1
ATOM 724 C C . HIS A 1 91 ? -9.367 12.209 1.870 1.00 87.25 91 HIS A C 1
ATOM 726 O O . HIS A 1 91 ? -8.659 12.877 1.113 1.00 87.25 91 HIS A O 1
ATOM 732 N N . GLU A 1 92 ? -10.699 12.288 1.898 1.00 68.44 92 GLU A N 1
ATOM 733 C CA . GLU A 1 92 ? -11.481 13.310 1.179 1.00 68.44 92 GLU A CA 1
ATOM 734 C C . GLU A 1 92 ? -11.413 14.682 1.861 1.00 68.44 92 GLU A C 1
ATOM 736 O O . GLU A 1 92 ? -11.342 14.724 3.112 1.00 68.44 92 GLU A O 1
#

Nearest PDB structures (foldseek):
  4ii1-assembly4_D  TM=7.860E-01  e=7.918E-02  Homo sapiens
  5fo3-assembly1_B  TM=8.008E-01  e=2.896E-01  Escherichia coli
  5e1l-assembly1_A  TM=7.885E-01  e=6.230E-01  Escherichia coli
  1s5g-assembly1_A  TM=6.220E-01  e=1.514E-01  Argopecten irradians
  8qyq-assembly2_B  TM=5.282E-01  e=8.399E-02  Bos taurus

Sequence (92 aa):
MAIFSDAQQMHKMYPATFEAPSSDELSEVRVGSLVKICADDIERFWVKVTDVKGDRLQGTVDNNLLHSDAHQLKSDDVVSFELRHIYQVFHE

Mean predicted aligned error: 2.52 Å

Radius of gyration: 12.31 Å; Cα contacts (8 Å, |Δi|>4): 187; chains: 1; bounding box: 29×25×32 Å

pLDDT: mean 95.76, std 5.1, range [65.31, 98.69]

Solvent-accessible surface area (backbone atoms only — not comparable to full-atom values): 5188 Å² total; per-residue (Å²): 131,63,50,70,36,51,21,55,59,44,18,73,76,38,62,94,82,30,69,42,62,51,74,69,62,58,68,70,64,45,69,71,37,44,31,28,34,29,40,70,82,74,50,74,47,42,28,36,28,69,42,76,59,88,58,38,34,31,25,31,32,68,49,85,58,91,58,30,88,79,49,73,52,49,52,69,40,77,48,78,51,44,65,52,26,37,41,37,74,72,77,136

Foldseek 3Di:
DWDWDQLQVVCVVCVPPAAADDPVLLVPDDQQWWFWFDTPVPDIFIWHWHDDDPQKTKTFTDDADDPCVPRVDGGRDIDMDGSRRTRDTDDD

Organism: NCBI:txid2099400

Secondary structure (DSSP, 8-state):
-PPBP-HHHHHHH-TTT-----HHHHHT--TT-EEEEEETTTEEEEEEEEEEETTEEEEEE-S--S-HHHH---TT-EEEEEGGG-SEE---